Protein AF-A0A2U2Z0X1-F1 (afdb_monomer_lite)

Radius of gyration: 13.9 Å; chains: 1; bounding box: 35×25×39 Å

pLDDT: mean 85.35, std 15.69, range [31.5, 97.31]

Foldseek 3Di:
DDDDDDPPDLDDQVSFHWDWDWWQVQWIWIAGPVVRHTDDDTLCVDRAQGGFQEKDWDQDPNFTKMWIWFHDAQKIWIWIAGPNVSHTDDDIDIDRGGWNYWDQDPQGWIWTDGDPDIDIDDDD

Secondary structure (DSSP, 8-state):
------TTS--SBTTB-EEEEE-TTS-EEEEETTT-SB-SS-B-SS--SS-EEEEEEEEETTEEEEEEEEEETTEEEEEEEETTTTEE-SPPEEESS-EEEEEE-TTS-EEEEETTEEEEE---

Structure (mmCIF, N/CA/C/O backbone):
data_AF-A0A2U2Z0X1-F1
#
_entry.id   AF-A0A2U2Z0X1-F1
#
loop_
_atom_site.group_PDB
_atom_site.id
_atom_site.type_symbol
_atom_site.label_atom_id
_atom_site.label_alt_id
_atom_site.label_comp_id
_atom_site.label_asym_id
_atom_site.label_entity_id
_atom_site.label_seq_id
_atom_site.pdbx_PDB_ins_code
_atom_site.Cartn_x
_atom_site.Cartn_y
_atom_site.Cartn_z
_atom_site.occupancy
_atom_site.B_iso_or_equiv
_atom_site.auth_seq_id
_atom_site.auth_comp_id
_atom_site.auth_asym_id
_atom_site.auth_atom_id
_atom_site.pdbx_PDB_model_num
ATOM 1 N N . MET A 1 1 ? -3.128 11.064 0.888 1.00 34.03 1 MET A N 1
ATOM 2 C CA . MET A 1 1 ? -4.067 11.163 2.025 1.00 34.03 1 MET A CA 1
ATOM 3 C C . MET A 1 1 ? -5.437 10.807 1.477 1.00 34.03 1 MET A C 1
ATOM 5 O O . MET A 1 1 ? -5.971 11.592 0.711 1.00 34.03 1 MET A O 1
ATOM 9 N N . ALA A 1 2 ? -5.931 9.598 1.743 1.00 38.91 2 ALA A N 1
ATOM 10 C CA . ALA A 1 2 ? -7.272 9.182 1.343 1.00 38.91 2 ALA A CA 1
ATOM 11 C C . ALA A 1 2 ? -8.125 9.113 2.611 1.00 38.91 2 ALA A C 1
ATOM 13 O O . ALA A 1 2 ? -7.802 8.363 3.530 1.00 38.91 2 ALA A O 1
ATOM 14 N N . VAL A 1 3 ? -9.154 9.951 2.676 1.00 42.44 3 VAL A N 1
ATOM 15 C CA . VAL A 1 3 ? -10.250 9.846 3.637 1.00 42.44 3 VAL A CA 1
ATOM 16 C C . VAL A 1 3 ? -11.521 9.836 2.800 1.00 42.44 3 VAL A C 1
ATOM 18 O O . VAL A 1 3 ? -11.720 10.750 2.004 1.00 42.44 3 VAL A O 1
ATOM 21 N N . ASP A 1 4 ? -12.339 8.796 2.928 1.00 40.00 4 ASP A N 1
ATOM 22 C CA . ASP A 1 4 ? -13.703 8.804 2.406 1.00 40.00 4 ASP A CA 1
ATOM 23 C C . ASP A 1 4 ? -14.650 8.287 3.493 1.00 40.00 4 ASP A C 1
ATOM 25 O O . ASP A 1 4 ? -14.321 7.356 4.234 1.00 40.00 4 ASP A O 1
ATOM 29 N N . GLY A 1 5 ? -15.767 8.991 3.662 1.00 39.97 5 GLY A N 1
ATOM 30 C CA . GLY A 1 5 ? -16.644 8.923 4.826 1.00 39.97 5 GLY A CA 1
ATOM 31 C C . GLY A 1 5 ? -18.002 8.315 4.495 1.00 39.97 5 GLY A C 1
ATOM 32 O O . GLY A 1 5 ? -18.732 8.823 3.651 1.00 39.97 5 GLY A O 1
ATOM 33 N N . GLY A 1 6 ? -18.371 7.261 5.225 1.00 31.50 6 GLY A N 1
ATOM 34 C CA . GLY A 1 6 ? -19.706 6.661 5.226 1.00 31.50 6 GLY A CA 1
ATOM 35 C C . GLY A 1 6 ? -20.012 6.074 6.607 1.00 31.50 6 GLY A C 1
ATOM 36 O O . GLY A 1 6 ? -19.195 5.335 7.154 1.00 31.50 6 GLY A O 1
ATOM 37 N N . ALA A 1 7 ? -21.159 6.448 7.176 1.00 38.50 7 ALA A N 1
ATOM 38 C CA . ALA A 1 7 ? -21.447 6.512 8.613 1.00 38.50 7 ALA A CA 1
ATOM 39 C C . ALA A 1 7 ? -21.567 5.186 9.401 1.00 38.50 7 ALA A C 1
ATOM 41 O O . ALA A 1 7 ? -21.811 5.254 10.598 1.00 38.50 7 ALA A O 1
ATOM 42 N N . ASP A 1 8 ? -21.345 4.010 8.804 1.00 42.38 8 ASP A N 1
ATOM 43 C CA . ASP A 1 8 ? -21.514 2.715 9.502 1.00 42.38 8 ASP A CA 1
ATOM 44 C C . ASP A 1 8 ? -20.387 1.693 9.260 1.00 42.38 8 ASP A C 1
ATOM 46 O O . ASP A 1 8 ? -20.452 0.547 9.711 1.00 42.38 8 ASP A O 1
ATOM 50 N N . ALA A 1 9 ? -19.301 2.097 8.599 1.00 45.41 9 ALA A N 1
ATOM 51 C CA . ALA A 1 9 ? -18.085 1.297 8.532 1.00 45.41 9 ALA A CA 1
ATOM 52 C C . ALA A 1 9 ? -17.107 1.788 9.606 1.00 45.41 9 ALA A C 1
ATOM 54 O O . ALA A 1 9 ? -16.709 2.950 9.641 1.00 45.41 9 ALA A O 1
ATOM 55 N N . ARG A 1 10 ? -16.718 0.894 10.515 1.00 50.94 10 ARG A N 1
ATOM 56 C CA . ARG A 1 10 ? -15.653 1.142 11.498 1.00 50.94 10 ARG A CA 1
ATOM 57 C C . ARG A 1 10 ? -14.322 1.138 10.749 1.00 50.94 10 ARG A C 1
ATOM 59 O O . ARG A 1 10 ? -13.645 0.119 10.670 1.00 50.94 10 ARG A O 1
ATOM 66 N N . TRP A 1 11 ? -14.009 2.267 10.121 1.00 53.09 11 TRP A N 1
ATOM 67 C CA . TRP A 1 11 ? -12.753 2.492 9.420 1.00 53.09 11 TRP A CA 1
ATOM 68 C C . TRP A 1 11 ? -11.626 2.572 10.444 1.00 53.09 11 TRP A C 1
ATOM 70 O O . TRP A 1 11 ? -11.605 3.458 11.298 1.00 53.09 11 TRP A O 1
ATOM 80 N N . GLY A 1 12 ? -10.709 1.612 10.384 1.00 63.56 12 GLY A N 1
ATOM 81 C CA . GLY A 1 12 ? -9.631 1.513 11.351 1.00 63.56 12 GLY A CA 1
ATOM 82 C C . GLY A 1 12 ? -9.047 0.116 11.451 1.00 63.56 12 GLY A C 1
ATOM 83 O O . GLY A 1 12 ? -9.584 -0.840 10.895 1.00 63.56 12 GLY A O 1
ATOM 84 N N . VAL A 1 13 ? -7.952 0.003 12.189 1.00 75.12 13 VAL A N 1
ATOM 85 C CA . VAL A 1 13 ? -7.389 -1.282 12.608 1.00 75.12 13 VAL A CA 1
ATOM 86 C C . VAL A 1 13 ? -7.880 -1.540 14.025 1.00 75.12 13 VAL A C 1
ATOM 88 O O . VAL A 1 13 ? -7.688 -0.700 14.901 1.00 75.12 13 VAL A O 1
ATOM 91 N N . ASP A 1 14 ? -8.588 -2.650 14.237 1.00 78.94 14 ASP A N 1
ATOM 92 C CA . ASP A 1 14 ? -9.160 -3.032 15.538 1.00 78.94 14 ASP A CA 1
ATOM 93 C C . ASP A 1 14 ? -10.023 -1.928 16.185 1.00 78.94 14 ASP A C 1
ATOM 95 O O . ASP A 1 14 ? -9.994 -1.693 17.393 1.00 78.94 14 ASP A O 1
ATOM 99 N N . GLY A 1 15 ? -10.792 -1.215 15.353 1.00 77.31 15 GLY A N 1
ATOM 100 C CA . GLY A 1 15 ? -11.660 -0.113 15.780 1.00 77.31 15 GLY A CA 1
ATOM 101 C C . GLY A 1 15 ? -10.938 1.211 16.046 1.00 77.31 15 GLY A C 1
ATOM 102 O O . GLY A 1 15 ? -11.568 2.146 16.537 1.00 77.31 15 GLY A O 1
ATOM 103 N N . ARG A 1 16 ? -9.642 1.316 15.724 1.00 83.31 16 ARG A N 1
ATOM 104 C CA . ARG A 1 16 ? -8.846 2.538 15.899 1.00 83.31 16 ARG A CA 1
ATOM 105 C C . ARG A 1 16 ? -8.608 3.245 14.568 1.00 83.31 16 ARG A C 1
ATOM 107 O O . ARG A 1 16 ? -8.168 2.589 13.621 1.00 83.31 16 ARG A O 1
ATOM 114 N N . PRO A 1 17 ? -8.835 4.566 14.479 1.00 89.00 17 PRO A N 1
ATOM 115 C CA . PRO A 1 17 ? -8.522 5.314 13.272 1.00 89.00 17 PRO A CA 1
ATOM 116 C C . PRO A 1 17 ? -7.009 5.298 13.038 1.00 89.00 17 PRO A C 1
ATOM 118 O O . PRO A 1 17 ? -6.224 5.635 13.927 1.00 89.00 17 PRO A O 1
ATOM 121 N N . VAL A 1 18 ? -6.602 4.921 11.827 1.00 92.19 18 VAL A N 1
ATOM 122 C CA . VAL A 1 18 ? -5.192 4.892 11.431 1.00 92.19 18 VAL A CA 1
ATOM 123 C C . VAL A 1 18 ? -4.951 5.695 10.161 1.00 92.19 18 VAL A C 1
ATOM 125 O O . VAL A 1 18 ? -5.827 5.793 9.302 1.00 92.19 18 VAL A O 1
ATOM 128 N N . ALA A 1 19 ? -3.743 6.231 10.017 1.00 93.12 19 ALA A N 1
ATOM 129 C CA . ALA A 1 19 ? -3.234 6.732 8.746 1.00 93.12 19 ALA A CA 1
ATOM 130 C C . ALA A 1 19 ? -2.152 5.798 8.208 1.00 93.12 19 ALA A C 1
ATOM 132 O O . ALA A 1 19 ? -1.377 5.229 8.971 1.00 93.12 19 ALA A O 1
ATOM 133 N N . VAL A 1 20 ? -2.070 5.677 6.884 1.00 95.25 20 VAL A N 1
ATOM 134 C CA . VAL A 1 20 ? -1.011 4.925 6.206 1.00 95.25 20 VAL A CA 1
ATOM 135 C C . VAL A 1 20 ? -0.234 5.880 5.309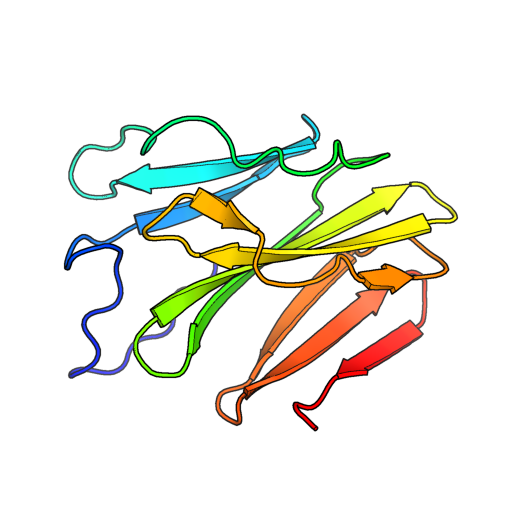 1.00 95.25 20 VAL A C 1
ATOM 137 O O . VAL A 1 20 ? -0.822 6.598 4.499 1.00 95.25 20 VAL A O 1
ATOM 140 N N . THR A 1 21 ? 1.086 5.908 5.462 1.00 94.56 21 THR A N 1
ATOM 141 C CA . THR A 1 21 ? 1.975 6.799 4.706 1.00 94.56 21 THR A CA 1
ATOM 142 C C . THR A 1 21 ? 3.021 5.996 3.954 1.00 94.56 21 THR A C 1
ATOM 144 O O . THR A 1 21 ? 3.680 5.143 4.549 1.00 94.56 21 THR A O 1
ATOM 147 N N . SER A 1 22 ? 3.218 6.312 2.680 1.00 93.12 22 SER A N 1
ATOM 148 C CA . SER A 1 22 ? 4.344 5.843 1.873 1.00 93.12 22 SER A CA 1
ATOM 149 C C . SER A 1 22 ? 5.516 6.833 1.937 1.00 93.12 22 SER A C 1
ATOM 151 O O . SER A 1 22 ? 5.324 7.999 2.285 1.00 93.12 22 SER A O 1
ATOM 153 N N . SER A 1 23 ? 6.736 6.376 1.642 1.00 91.38 23 SER A N 1
ATOM 154 C CA . SER A 1 23 ? 7.944 7.198 1.764 1.00 91.38 23 SER A CA 1
ATOM 155 C C . SER A 1 23 ? 9.019 6.855 0.727 1.00 91.38 23 SER A C 1
ATOM 157 O O . SER A 1 23 ? 9.141 5.722 0.248 1.00 91.38 23 SER A O 1
ATOM 159 N N . ASN A 1 24 ? 9.869 7.846 0.441 1.00 91.69 24 ASN A N 1
ATOM 160 C CA . ASN A 1 24 ? 11.079 7.694 -0.372 1.00 91.69 24 ASN A CA 1
ATOM 161 C C . ASN A 1 24 ? 12.133 6.795 0.292 1.00 91.69 24 ASN A C 1
ATOM 163 O O . ASN A 1 24 ? 13.013 6.275 -0.390 1.00 91.69 24 ASN A O 1
ATOM 167 N N . ASP A 1 25 ? 12.028 6.565 1.606 1.00 91.25 25 ASP A N 1
ATOM 168 C CA . ASP A 1 25 ? 12.865 5.606 2.341 1.00 91.25 25 ASP A CA 1
ATOM 169 C C . ASP A 1 25 ? 12.479 4.138 2.098 1.00 91.25 25 ASP A C 1
ATOM 171 O O . ASP A 1 25 ? 13.064 3.239 2.707 1.00 91.25 25 ASP A O 1
ATOM 175 N N . LYS A 1 26 ? 11.549 3.904 1.160 1.00 91.31 26 LYS A N 1
ATOM 176 C CA . LYS A 1 26 ? 11.111 2.584 0.693 1.00 91.31 26 LYS A CA 1
ATOM 177 C C . LYS A 1 26 ? 10.229 1.838 1.689 1.00 91.31 26 LYS A C 1
ATOM 179 O O . LYS A 1 26 ? 10.023 0.635 1.542 1.00 91.31 26 LYS A O 1
ATOM 184 N N . THR A 1 27 ? 9.714 2.540 2.695 1.00 91.00 27 THR A N 1
ATOM 185 C CA . THR A 1 27 ? 8.841 1.961 3.712 1.00 91.00 27 THR A CA 1
ATOM 186 C C . THR A 1 27 ? 7.427 2.514 3.634 1.00 91.00 27 THR A C 1
ATOM 188 O O . THR A 1 27 ? 7.170 3.608 3.119 1.00 91.00 27 THR A O 1
ATOM 191 N N . VAL A 1 28 ? 6.503 1.738 4.192 1.00 93.94 28 VAL A N 1
ATOM 192 C CA . VAL A 1 28 ? 5.138 2.169 4.470 1.00 93.94 28 VAL A CA 1
ATOM 193 C C . VAL A 1 28 ? 4.933 2.111 5.974 1.00 93.94 28 VAL A C 1
ATOM 195 O O . VAL A 1 28 ? 5.332 1.149 6.624 1.00 93.94 28 VAL A O 1
ATOM 198 N N . ARG A 1 29 ? 4.343 3.153 6.551 1.00 94.81 29 ARG A N 1
ATOM 199 C CA . ARG A 1 29 ? 4.101 3.246 7.995 1.00 94.81 29 ARG A CA 1
ATOM 200 C C . ARG A 1 29 ? 2.619 3.383 8.271 1.00 94.81 29 ARG A C 1
ATOM 202 O O . ARG A 1 29 ? 1.919 4.073 7.532 1.00 94.81 29 ARG A O 1
ATOM 209 N N . VAL A 1 30 ? 2.178 2.737 9.341 1.00 94.69 30 VAL A N 1
ATOM 210 C CA . VAL A 1 30 ? 0.832 2.868 9.893 1.00 94.69 30 VAL A CA 1
ATOM 211 C C . VAL A 1 30 ? 0.939 3.720 11.151 1.00 94.69 30 VAL A C 1
ATOM 213 O O . VAL A 1 30 ? 1.858 3.531 11.943 1.00 94.69 30 VAL A O 1
ATOM 216 N N . TRP A 1 31 ? 0.024 4.663 11.323 1.00 94.25 31 TRP A N 1
ATOM 217 C CA . TRP A 1 31 ? 0.002 5.607 12.435 1.00 94.25 31 TRP A CA 1
ATOM 218 C C . TRP A 1 31 ? -1.319 5.484 13.164 1.00 94.25 31 TRP A C 1
ATOM 220 O O . TRP A 1 31 ? -2.368 5.536 12.526 1.00 94.25 31 TRP A O 1
ATOM 230 N N . ASP A 1 32 ? -1.271 5.365 14.483 1.00 92.31 32 ASP A N 1
ATOM 231 C CA . ASP A 1 32 ? -2.451 5.496 15.324 1.00 92.31 32 ASP A CA 1
ATOM 232 C C . ASP A 1 32 ? -2.789 6.988 15.408 1.00 92.31 32 ASP A C 1
ATOM 234 O O . ASP A 1 32 ? -1.999 7.789 15.909 1.00 92.31 32 ASP A O 1
ATOM 238 N N . LEU A 1 33 ? -3.954 7.380 14.888 1.00 91.06 33 LEU A N 1
ATOM 239 C CA . LEU A 1 33 ? -4.355 8.789 14.847 1.00 91.06 33 LEU A CA 1
ATOM 240 C C . LEU A 1 33 ? -4.844 9.316 16.197 1.00 91.06 33 LEU A C 1
ATOM 242 O O . LEU A 1 33 ? -4.945 10.526 16.374 1.00 91.06 33 LEU A O 1
ATOM 246 N N . THR A 1 34 ? -5.150 8.436 17.149 1.00 91.12 34 THR A N 1
ATOM 247 C CA . THR A 1 34 ? -5.496 8.829 18.516 1.00 91.12 34 THR A CA 1
ATOM 248 C C . THR A 1 34 ? -4.249 9.226 19.298 1.00 91.12 34 THR A C 1
ATOM 250 O O . THR A 1 34 ? -4.284 10.181 20.069 1.00 91.12 34 THR A O 1
ATOM 253 N N . THR A 1 35 ? -3.142 8.511 19.099 1.00 92.75 35 THR A N 1
ATOM 254 C CA . THR A 1 35 ? -1.907 8.727 19.866 1.00 92.75 35 THR A CA 1
ATOM 255 C C . THR A 1 35 ? -0.837 9.518 19.112 1.00 92.75 35 THR A C 1
ATOM 257 O O . THR A 1 35 ? 0.046 10.097 19.740 1.00 92.75 35 THR A O 1
ATOM 260 N N . GLY A 1 36 ? -0.903 9.546 17.779 1.00 91.69 36 GLY A N 1
ATOM 261 C CA . GLY A 1 36 ? 0.110 10.135 16.903 1.00 91.69 36 GLY A CA 1
ATOM 262 C C . GLY A 1 36 ? 1.356 9.265 16.705 1.00 91.69 36 GLY A C 1
ATOM 263 O O . GLY A 1 36 ? 2.284 9.686 16.014 1.00 91.69 36 GLY A O 1
ATOM 264 N N . TRP A 1 37 ? 1.401 8.062 17.283 1.00 94.00 37 TRP A N 1
ATOM 265 C CA . TRP A 1 37 ? 2.561 7.173 17.203 1.00 94.00 37 TRP A CA 1
ATOM 266 C C . TRP A 1 37 ? 2.434 6.136 16.078 1.00 94.00 37 TRP A C 1
ATOM 268 O O . TRP A 1 37 ? 1.320 5.735 15.723 1.00 94.00 37 TRP A O 1
ATOM 278 N N . PRO A 1 38 ? 3.563 5.659 15.519 1.00 92.12 38 PRO A N 1
ATOM 279 C CA . PRO A 1 38 ? 3.559 4.517 14.615 1.00 92.12 38 PRO A CA 1
ATOM 280 C C . PRO A 1 38 ? 2.988 3.261 15.282 1.00 92.12 38 PRO A C 1
ATOM 282 O O . PRO A 1 38 ? 3.296 2.959 16.436 1.00 92.12 38 PRO A O 1
ATOM 285 N N . VAL A 1 39 ? 2.201 2.497 14.529 1.00 90.38 39 VAL A N 1
ATOM 286 C CA . VAL A 1 39 ? 1.735 1.163 14.913 1.00 90.38 39 VAL A CA 1
ATOM 287 C C . VAL A 1 39 ? 2.711 0.136 14.355 1.00 90.38 39 VAL A C 1
ATOM 289 O O . VAL A 1 39 ? 2.763 -0.084 13.147 1.00 90.38 39 VAL A O 1
ATOM 292 N N . GLY A 1 40 ? 3.463 -0.507 15.248 1.00 88.69 40 GLY A N 1
ATOM 293 C CA . GLY A 1 40 ? 4.418 -1.552 14.882 1.00 88.69 40 GLY A CA 1
ATOM 294 C C . GLY A 1 40 ? 5.604 -1.048 14.052 1.00 88.69 40 GLY A C 1
ATOM 295 O O . GLY A 1 40 ? 5.917 0.143 14.012 1.00 88.69 40 GLY A O 1
ATOM 296 N N . GLU A 1 41 ? 6.297 -1.989 13.414 1.00 91.25 41 GLU A N 1
ATOM 297 C CA . GLU A 1 41 ? 7.409 -1.687 12.514 1.00 91.25 41 GLU A CA 1
ATOM 298 C C . GLU A 1 41 ? 6.912 -1.248 11.126 1.00 91.25 41 GLU A C 1
ATOM 300 O O . GLU A 1 41 ? 5.799 -1.596 10.722 1.00 91.25 41 GLU A O 1
ATOM 305 N N . PRO A 1 42 ? 7.731 -0.510 10.351 1.00 91.06 42 PRO A N 1
ATOM 306 C CA . PRO A 1 42 ? 7.390 -0.189 8.974 1.00 91.06 42 PRO A CA 1
ATOM 307 C C . PRO A 1 42 ? 7.136 -1.453 8.140 1.00 91.06 42 PRO A C 1
ATOM 309 O O . PRO A 1 42 ? 7.901 -2.421 8.180 1.00 91.06 42 PRO A O 1
ATOM 312 N N . LEU A 1 43 ? 6.088 -1.415 7.320 1.00 89.31 43 LEU A N 1
ATOM 313 C CA . LEU A 1 43 ? 5.756 -2.470 6.373 1.00 89.31 43 LEU A CA 1
ATOM 314 C C . LEU A 1 43 ? 6.837 -2.498 5.282 1.00 89.31 43 LEU A C 1
ATOM 316 O O . LEU A 1 43 ? 6.976 -1.562 4.490 1.00 89.31 43 LEU A O 1
ATOM 320 N N . THR A 1 44 ? 7.647 -3.556 5.302 1.00 75.62 44 THR A N 1
ATOM 321 C CA . THR A 1 44 ? 8.892 -3.692 4.517 1.00 75.62 44 THR A CA 1
ATOM 322 C C . THR A 1 44 ? 8.979 -4.999 3.728 1.00 75.62 44 THR A C 1
ATOM 324 O O . THR A 1 44 ? 9.986 -5.241 3.068 1.00 75.62 44 THR A O 1
ATOM 327 N N . GLY A 1 45 ? 7.947 -5.849 3.797 1.00 57.97 45 GLY A N 1
ATOM 328 C CA . GLY A 1 45 ? 7.857 -7.133 3.090 1.00 57.97 45 GLY A CA 1
ATOM 329 C C . GLY A 1 45 ? 8.257 -7.027 1.617 1.00 57.97 45 GLY A C 1
ATOM 330 O O . GLY A 1 45 ? 7.493 -6.511 0.811 1.00 57.97 45 GLY A O 1
ATOM 331 N N . GLY A 1 46 ? 9.463 -7.510 1.299 1.00 62.41 46 GLY A N 1
ATOM 332 C CA . GLY A 1 46 ? 10.138 -7.247 0.029 1.00 62.41 46 GLY A CA 1
ATOM 333 C C . GLY A 1 46 ? 10.614 -5.795 -0.042 1.00 62.41 46 GLY A C 1
ATOM 334 O O . GLY A 1 46 ? 9.814 -4.862 -0.085 1.00 62.41 46 GLY A O 1
ATOM 335 N N . ARG A 1 47 ? 11.933 -5.569 -0.028 1.00 70.25 47 ARG A N 1
ATOM 336 C CA . ARG A 1 47 ? 12.462 -4.208 -0.144 1.00 70.25 47 ARG A CA 1
ATOM 337 C C . ARG A 1 47 ? 12.091 -3.674 -1.522 1.00 70.25 47 ARG A C 1
ATOM 339 O O . ARG A 1 47 ? 12.635 -4.171 -2.504 1.00 70.25 47 ARG A O 1
ATOM 346 N N . TYR A 1 48 ? 11.246 -2.641 -1.572 1.00 83.56 48 TYR A N 1
ATOM 347 C CA . TYR A 1 48 ? 11.031 -1.891 -2.804 1.00 83.56 48 TYR A CA 1
ATOM 348 C C . TYR A 1 48 ? 12.386 -1.546 -3.432 1.00 83.56 48 TYR A C 1
ATOM 350 O O . TYR A 1 48 ? 13.322 -1.081 -2.772 1.00 83.56 48 TYR A O 1
ATOM 358 N N . SER A 1 49 ? 12.514 -1.786 -4.723 1.00 88.19 49 SER A N 1
ATOM 359 C CA . SER A 1 49 ? 13.670 -1.380 -5.514 1.00 88.19 49 SER A CA 1
ATOM 360 C C . SER A 1 49 ? 13.852 0.146 -5.479 1.00 88.19 49 SER A C 1
ATOM 362 O O . SER A 1 49 ? 14.986 0.628 -5.390 1.00 88.19 49 SER A O 1
ATOM 364 N N . GLY A 1 50 ? 12.753 0.907 -5.397 1.00 89.56 50 GLY A N 1
ATOM 365 C CA . GLY A 1 50 ? 12.715 2.372 -5.330 1.00 89.56 50 GLY A CA 1
ATOM 366 C C . GLY A 1 50 ? 11.804 2.933 -4.233 1.00 89.56 50 GLY A C 1
ATOM 367 O O . GLY A 1 50 ? 11.475 2.246 -3.270 1.00 89.56 50 GLY A O 1
ATOM 368 N N . ALA A 1 51 ? 11.441 4.210 -4.365 1.00 92.50 51 ALA A N 1
ATOM 369 C CA . ALA A 1 51 ? 10.509 4.886 -3.463 1.00 92.50 51 ALA A CA 1
ATOM 370 C C . ALA A 1 51 ? 9.113 4.245 -3.511 1.00 92.50 51 ALA A C 1
ATOM 372 O O . ALA A 1 51 ? 8.707 3.702 -4.544 1.00 92.50 51 ALA A O 1
ATOM 373 N N . VAL A 1 52 ? 8.368 4.343 -2.406 1.00 94.88 52 VAL A N 1
ATOM 374 C CA . VAL A 1 52 ? 6.935 4.032 -2.401 1.00 94.88 52 VAL A CA 1
ATOM 375 C C . VAL A 1 52 ? 6.180 5.324 -2.673 1.00 94.88 52 VAL A C 1
ATOM 377 O O . VAL A 1 52 ? 6.119 6.216 -1.827 1.00 94.88 52 VAL A O 1
ATOM 380 N N . ASN A 1 53 ? 5.613 5.425 -3.868 1.00 94.50 53 ASN A N 1
ATOM 381 C CA . ASN A 1 53 ? 5.009 6.660 -4.363 1.00 94.50 53 ASN A CA 1
ATOM 382 C C . ASN A 1 53 ? 3.503 6.716 -4.115 1.00 94.50 53 ASN A C 1
ATOM 384 O O . ASN A 1 53 ? 2.919 7.795 -4.132 1.00 94.50 53 ASN A O 1
ATOM 388 N N . ALA A 1 54 ? 2.869 5.561 -3.903 1.00 95.31 54 ALA A N 1
ATOM 389 C CA . ALA A 1 54 ? 1.423 5.465 -3.852 1.00 95.31 54 ALA A CA 1
ATOM 390 C C . ALA A 1 54 ? 0.946 4.537 -2.736 1.00 95.31 54 ALA A C 1
ATOM 392 O O . ALA A 1 54 ? 1.536 3.486 -2.478 1.00 95.31 54 ALA A O 1
ATOM 393 N N . VAL A 1 55 ? -0.165 4.916 -2.109 1.00 95.94 55 VAL A N 1
ATOM 394 C CA . VAL A 1 55 ? -0.892 4.087 -1.152 1.00 95.94 55 VAL A CA 1
ATOM 395 C C . VAL A 1 55 ? -2.390 4.352 -1.260 1.00 95.94 55 VAL A C 1
ATOM 397 O O . VAL A 1 55 ? -2.814 5.504 -1.351 1.00 95.94 55 VAL A O 1
ATOM 400 N N . ALA A 1 56 ? -3.180 3.284 -1.219 1.00 94.62 56 ALA A N 1
ATOM 401 C CA . ALA A 1 56 ? -4.628 3.309 -1.069 1.00 94.62 56 ALA A CA 1
ATOM 402 C C . ALA A 1 56 ? -5.028 2.368 0.067 1.00 94.62 56 ALA A C 1
ATOM 404 O O . ALA A 1 56 ? -4.383 1.342 0.283 1.00 94.62 56 ALA A O 1
ATOM 405 N N . THR A 1 57 ? -6.091 2.704 0.786 1.00 92.50 57 THR A N 1
ATOM 406 C CA . THR A 1 57 ? -6.650 1.869 1.851 1.00 92.50 57 THR A CA 1
ATOM 407 C C . THR A 1 57 ? -8.091 1.514 1.525 1.00 92.50 57 THR A C 1
ATOM 409 O O . THR A 1 57 ? -8.803 2.287 0.889 1.00 92.50 57 THR A O 1
ATOM 412 N N . ALA A 1 58 ? -8.516 0.328 1.945 1.00 89.19 58 ALA A N 1
ATOM 413 C CA . ALA A 1 58 ? -9.896 -0.122 1.820 1.00 89.19 58 ALA A CA 1
ATOM 414 C C . ALA A 1 58 ? -10.222 -1.128 2.924 1.00 89.19 58 ALA A C 1
ATOM 416 O O . ALA A 1 58 ? -9.329 -1.660 3.583 1.00 89.19 58 ALA A O 1
ATOM 417 N N . VAL A 1 59 ? -11.507 -1.421 3.100 1.00 87.56 59 VAL A N 1
ATOM 418 C CA . VAL A 1 59 ? -11.952 -2.610 3.828 1.00 87.56 59 VAL A CA 1
ATOM 419 C C . VAL A 1 59 ? -12.463 -3.594 2.795 1.00 87.56 59 VAL A C 1
ATOM 421 O O . VAL A 1 59 ? -13.370 -3.272 2.032 1.00 87.56 59 VAL A O 1
ATOM 424 N N . VAL A 1 60 ? -11.876 -4.786 2.760 1.00 83.38 60 VAL A N 1
ATOM 425 C CA . VAL A 1 60 ? -12.253 -5.822 1.804 1.00 83.38 60 VAL A CA 1
ATOM 426 C C . VAL A 1 60 ? -12.590 -7.099 2.554 1.00 83.38 60 VAL A C 1
ATOM 428 O O . VAL A 1 60 ? -11.782 -7.582 3.340 1.00 83.38 60 VAL A O 1
ATOM 431 N N . ASP A 1 61 ? -13.808 -7.608 2.361 1.00 83.38 61 ASP A N 1
ATOM 432 C CA . ASP A 1 61 ? -14.355 -8.759 3.098 1.00 83.38 61 ASP A CA 1
ATOM 433 C C . ASP A 1 61 ? -14.256 -8.591 4.630 1.00 83.38 61 ASP A C 1
ATOM 435 O O . ASP A 1 61 ? -13.950 -9.523 5.368 1.00 83.38 61 ASP A O 1
ATOM 439 N N . GLY A 1 62 ? -14.463 -7.360 5.116 1.00 83.81 62 GLY A N 1
ATOM 440 C CA . GLY A 1 62 ? -14.343 -7.009 6.536 1.00 83.81 62 GLY A CA 1
ATOM 441 C C . GLY A 1 62 ? -12.906 -6.837 7.044 1.00 83.81 62 GLY A C 1
ATOM 442 O O . GLY A 1 62 ? -12.717 -6.544 8.222 1.00 83.81 62 GLY A O 1
ATOM 443 N N . ARG A 1 63 ? -11.894 -6.976 6.179 1.00 87.19 63 ARG A N 1
ATOM 444 C CA . ARG A 1 63 ? -10.476 -6.838 6.526 1.00 87.19 63 ARG A CA 1
ATOM 445 C C . ARG A 1 63 ? -9.926 -5.476 6.089 1.00 87.19 63 ARG A C 1
ATOM 447 O O . ARG A 1 63 ? -9.993 -5.166 4.897 1.00 87.19 63 ARG A O 1
ATOM 454 N N . PRO A 1 64 ? -9.352 -4.668 6.996 1.00 91.06 64 PRO A N 1
ATOM 455 C CA . PRO A 1 64 ? -8.625 -3.459 6.626 1.00 91.06 64 PRO A CA 1
ATOM 456 C C . PRO A 1 64 ? -7.363 -3.810 5.829 1.00 91.06 64 PRO A C 1
ATOM 458 O O . PRO A 1 64 ? -6.498 -4.551 6.301 1.00 91.06 64 PRO A O 1
ATOM 461 N N . VAL A 1 65 ? -7.248 -3.268 4.621 1.00 91.44 65 VAL A N 1
ATOM 462 C CA . VAL A 1 65 ? -6.110 -3.497 3.730 1.00 91.44 65 VAL A CA 1
ATOM 463 C C . VAL A 1 65 ? -5.491 -2.189 3.263 1.00 91.44 65 VAL A C 1
ATOM 465 O O . VAL A 1 65 ? -6.174 -1.173 3.114 1.00 91.44 65 VAL A O 1
ATOM 468 N N . ALA A 1 66 ? -4.192 -2.232 2.981 1.00 94.06 66 ALA A N 1
ATOM 469 C CA . ALA A 1 66 ? -3.513 -1.209 2.196 1.00 94.06 66 ALA A CA 1
ATOM 470 C C . ALA A 1 66 ? -2.961 -1.819 0.913 1.00 94.06 66 ALA A C 1
ATOM 472 O O . ALA A 1 66 ? -2.419 -2.919 0.926 1.00 94.06 66 ALA A O 1
ATOM 473 N N . VAL A 1 67 ? -3.055 -1.082 -0.186 1.00 94.75 67 VAL A N 1
ATOM 474 C CA . VAL A 1 67 ? -2.341 -1.373 -1.425 1.00 94.75 67 VAL A CA 1
ATOM 475 C C . VAL A 1 67 ? -1.297 -0.294 -1.615 1.00 94.75 67 VAL A C 1
ATOM 477 O O . VAL A 1 67 ? -1.610 0.890 -1.513 1.00 94.75 67 VAL A O 1
ATOM 480 N N . THR A 1 68 ? -0.055 -0.689 -1.864 1.00 96.06 68 THR A N 1
ATOM 481 C CA . THR A 1 68 ? 1.075 0.236 -1.958 1.00 96.06 68 THR A CA 1
ATOM 482 C C . THR A 1 68 ? 1.842 -0.001 -3.243 1.00 96.06 68 THR A C 1
ATOM 484 O O . THR A 1 68 ? 2.140 -1.140 -3.604 1.00 96.06 68 THR A O 1
ATOM 487 N N . GLY A 1 69 ? 2.170 1.089 -3.926 1.00 95.19 69 GLY A N 1
ATOM 488 C CA . GLY A 1 69 ? 2.845 1.093 -5.214 1.00 95.19 69 GLY A CA 1
ATOM 489 C C . GLY A 1 69 ? 4.158 1.859 -5.150 1.00 95.19 69 GLY A C 1
ATOM 490 O O . GLY A 1 69 ? 4.216 2.969 -4.618 1.00 95.19 69 GLY A O 1
ATOM 491 N N . GLY A 1 70 ? 5.209 1.278 -5.711 1.00 94.75 70 GLY A N 1
ATOM 492 C CA . GLY A 1 70 ? 6.517 1.910 -5.822 1.00 94.75 70 GLY A CA 1
ATOM 493 C C . GLY A 1 70 ? 7.361 1.263 -6.907 1.00 94.75 70 GLY A C 1
ATOM 494 O O . GLY A 1 70 ? 6.835 0.555 -7.765 1.00 94.75 70 GLY A O 1
ATOM 495 N N . GLY A 1 71 ? 8.665 1.511 -6.861 1.00 92.81 71 GLY A N 1
ATOM 496 C CA . GLY A 1 71 ? 9.634 0.830 -7.718 1.00 92.81 71 GLY A CA 1
ATOM 497 C C . GLY A 1 71 ? 10.627 1.763 -8.408 1.00 92.81 71 GLY A C 1
ATOM 498 O O . GLY A 1 71 ? 10.616 2.978 -8.196 1.00 92.81 71 GLY A O 1
ATOM 499 N N . GLY A 1 72 ? 11.542 1.169 -9.172 1.00 88.25 72 GLY A N 1
ATOM 500 C CA . GLY A 1 72 ? 12.546 1.866 -9.977 1.00 88.25 72 GLY A CA 1
ATOM 501 C C . GLY A 1 72 ? 12.073 2.150 -11.406 1.00 88.25 72 GLY A C 1
ATOM 502 O O . GLY A 1 72 ? 10.979 1.765 -11.802 1.00 88.25 72 GLY A O 1
ATOM 503 N N . GLU A 1 73 ? 12.921 2.798 -12.209 1.00 84.25 73 GLU A N 1
ATOM 504 C CA . GLU A 1 73 ? 12.570 3.267 -13.565 1.00 84.25 73 GLU A CA 1
ATOM 505 C C . GLU A 1 73 ? 11.943 2.185 -14.463 1.00 84.25 73 GLU A C 1
ATOM 507 O O . GLU A 1 73 ? 10.998 2.474 -15.191 1.00 84.25 73 GLU A O 1
ATOM 512 N N . ASN A 1 74 ? 12.412 0.938 -14.354 1.00 90.31 74 ASN A N 1
ATOM 513 C CA . ASN A 1 74 ? 12.001 -0.180 -15.215 1.00 90.31 74 ASN A CA 1
ATOM 514 C C . ASN A 1 74 ? 11.271 -1.304 -14.464 1.00 90.31 74 ASN A C 1
ATOM 516 O O . ASN A 1 74 ? 11.123 -2.405 -14.989 1.00 90.31 74 ASN A O 1
ATOM 520 N N . VAL A 1 75 ? 10.879 -1.072 -13.210 1.00 93.81 75 VAL A N 1
ATOM 521 C CA . VAL A 1 75 ? 10.157 -2.072 -12.421 1.00 93.81 75 VAL A CA 1
ATOM 522 C C . VAL A 1 75 ? 9.205 -1.386 -11.455 1.00 93.81 75 VAL A C 1
ATOM 524 O O . VAL A 1 75 ? 9.609 -0.565 -10.637 1.00 93.81 75 VAL A O 1
ATOM 527 N N . GLY A 1 76 ? 7.928 -1.722 -11.567 1.00 94.44 76 GLY A N 1
ATOM 528 C CA . GLY A 1 76 ? 6.887 -1.329 -10.634 1.00 94.44 76 GLY A CA 1
ATOM 529 C C . GLY A 1 76 ? 6.562 -2.480 -9.704 1.00 94.44 76 GLY A C 1
ATOM 530 O O . GLY A 1 76 ? 6.479 -3.624 -10.136 1.00 94.44 76 GLY A O 1
ATOM 531 N N . GLU A 1 77 ? 6.358 -2.175 -8.436 1.00 94.31 77 GLU A N 1
ATOM 532 C CA . GLU A 1 77 ? 6.061 -3.155 -7.399 1.00 94.31 77 GLU A CA 1
ATOM 533 C C . GLU A 1 77 ? 4.761 -2.730 -6.718 1.00 94.31 77 GLU A C 1
ATOM 535 O O . GLU A 1 77 ? 4.658 -1.613 -6.198 1.00 94.31 77 GLU A O 1
ATOM 540 N N . VAL A 1 78 ? 3.756 -3.605 -6.727 1.00 94.88 78 VAL A N 1
ATOM 541 C CA . VAL A 1 78 ? 2.487 -3.402 -6.022 1.00 94.88 78 VAL A CA 1
ATOM 542 C C . VAL A 1 78 ? 2.315 -4.498 -4.984 1.00 94.88 78 VAL A C 1
ATOM 544 O O . VAL A 1 78 ? 2.385 -5.689 -5.291 1.00 94.88 78 VAL A O 1
ATOM 547 N N . ARG A 1 79 ? 2.069 -4.088 -3.741 1.00 93.81 79 ARG A N 1
ATOM 548 C CA . ARG A 1 79 ? 1.881 -4.989 -2.601 1.00 93.81 79 ARG A CA 1
ATOM 549 C C . ARG A 1 79 ? 0.549 -4.704 -1.931 1.00 93.81 79 ARG A C 1
ATOM 551 O O . ARG A 1 79 ? 0.141 -3.549 -1.824 1.00 93.81 79 ARG A O 1
ATOM 558 N N . VAL A 1 80 ? -0.114 -5.761 -1.478 1.00 93.19 80 VAL A N 1
ATOM 559 C CA . VAL A 1 80 ? -1.321 -5.683 -0.651 1.00 93.19 80 VAL A CA 1
ATOM 560 C C . VAL A 1 80 ? -0.933 -6.080 0.766 1.00 93.19 80 VAL A C 1
ATOM 562 O O . VAL A 1 80 ? -0.206 -7.051 0.942 1.00 93.19 80 VAL A O 1
ATOM 565 N N . TRP A 1 81 ? -1.408 -5.354 1.769 1.00 93.44 81 TRP A N 1
ATOM 566 C CA . TRP A 1 81 ? -1.107 -5.583 3.180 1.00 93.44 81 TRP A CA 1
ATOM 567 C C . TRP A 1 81 ? -2.389 -5.785 3.960 1.00 93.44 81 TRP A C 1
ATOM 569 O O . TRP A 1 81 ? -3.360 -5.061 3.753 1.00 93.44 81 TRP A O 1
ATOM 579 N N . ASP A 1 82 ? -2.351 -6.710 4.907 1.00 92.81 82 ASP 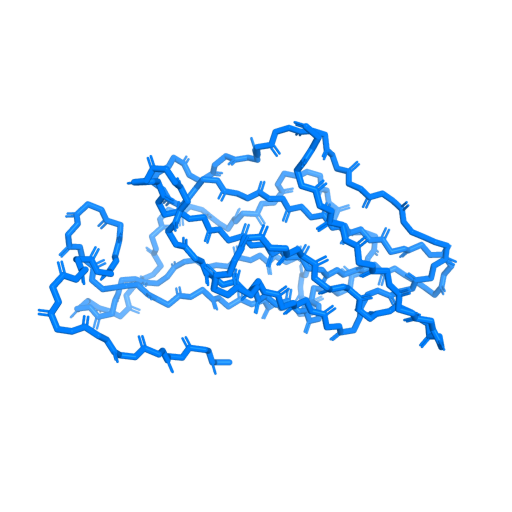A N 1
ATOM 580 C CA . ASP A 1 82 ? -3.253 -6.696 6.046 1.00 92.81 82 ASP A CA 1
ATOM 581 C C . ASP A 1 82 ? -2.755 -5.653 7.046 1.00 92.81 82 ASP A C 1
ATOM 583 O O . ASP A 1 82 ? -1.640 -5.774 7.562 1.00 92.81 82 ASP A O 1
ATOM 587 N N . LEU A 1 83 ? -3.582 -4.645 7.324 1.00 91.75 83 LEU A N 1
ATOM 588 C CA . LEU A 1 83 ? -3.250 -3.588 8.276 1.00 91.75 83 LEU A CA 1
ATOM 589 C C . LEU A 1 83 ? -3.403 -4.015 9.742 1.00 91.75 83 LEU A C 1
ATOM 591 O O . LEU A 1 83 ? -2.766 -3.412 10.599 1.00 91.75 83 LEU A O 1
ATOM 595 N N . THR A 1 84 ? -4.179 -5.059 10.035 1.00 90.81 84 THR A N 1
ATOM 596 C CA . THR A 1 84 ? -4.280 -5.661 11.371 1.00 90.81 84 THR A CA 1
ATOM 597 C C . THR A 1 84 ? -3.015 -6.429 11.726 1.00 90.81 84 THR A C 1
ATOM 599 O O . THR A 1 84 ? -2.497 -6.294 12.830 1.00 90.81 84 THR A O 1
ATOM 602 N N . THR A 1 85 ? -2.474 -7.221 10.797 1.00 90.50 85 THR A N 1
ATOM 603 C CA . THR A 1 85 ? -1.276 -8.033 11.086 1.00 90.50 85 THR A CA 1
ATOM 604 C C . THR A 1 85 ? 0.035 -7.398 10.627 1.00 90.50 85 THR A C 1
ATOM 606 O O . THR A 1 85 ? 1.099 -7.915 10.960 1.00 90.50 85 THR A O 1
ATOM 609 N N . GLY A 1 86 ? -0.017 -6.360 9.790 1.00 89.50 86 GLY A N 1
ATOM 610 C CA . GLY A 1 86 ? 1.157 -5.765 9.141 1.00 89.50 86 GLY A CA 1
ATOM 611 C C . GLY A 1 86 ? 1.854 -6.697 8.142 1.00 89.50 86 GLY A C 1
ATOM 612 O O . GLY A 1 86 ? 3.054 -6.571 7.905 1.00 89.50 86 GLY A O 1
ATOM 613 N N . ARG A 1 87 ? 1.135 -7.676 7.575 1.00 90.62 87 ARG A N 1
ATOM 614 C CA . ARG A 1 87 ? 1.719 -8.716 6.706 1.00 90.62 87 ARG A CA 1
ATOM 615 C C . ARG A 1 87 ? 1.234 -8.574 5.267 1.00 90.62 87 ARG A C 1
ATOM 617 O O . ARG A 1 87 ? 0.080 -8.193 5.069 1.00 90.62 87 ARG A O 1
ATOM 624 N N . PRO A 1 88 ? 2.071 -8.904 4.268 1.00 90.94 88 PRO A N 1
ATOM 625 C CA . PRO A 1 88 ? 1.637 -8.910 2.882 1.00 90.94 88 PRO A CA 1
ATOM 626 C C . PRO A 1 88 ? 0.568 -9.987 2.640 1.00 90.94 88 PRO A C 1
ATOM 628 O O . PRO A 1 88 ? 0.602 -11.069 3.233 1.00 90.94 88 PRO A O 1
ATOM 631 N N . LEU A 1 89 ? -0.376 -9.678 1.756 1.00 89.94 89 LEU A N 1
ATOM 632 C CA . LEU A 1 89 ? -1.443 -10.555 1.296 1.00 89.94 89 LEU A CA 1
ATOM 633 C C . LEU A 1 89 ? -1.180 -10.981 -0.141 1.00 89.94 89 LEU A C 1
ATOM 635 O O . LEU A 1 89 ? -1.240 -10.167 -1.059 1.00 89.94 89 LEU A O 1
ATOM 639 N N . GLY A 1 90 ? -0.950 -12.279 -0.327 1.00 86.81 90 GLY A N 1
ATOM 640 C CA . GLY A 1 90 ? -0.707 -12.856 -1.643 1.00 86.81 90 GLY A CA 1
ATOM 641 C C . GLY A 1 90 ? 0.670 -12.513 -2.208 1.00 86.81 90 GLY A C 1
ATOM 642 O O . GLY A 1 90 ? 1.576 -12.080 -1.494 1.00 86.81 90 GLY A O 1
ATOM 643 N N . ALA A 1 91 ? 0.822 -12.773 -3.504 1.00 85.75 91 ALA A N 1
ATOM 644 C CA . ALA A 1 91 ? 2.038 -12.463 -4.236 1.00 85.75 91 ALA A CA 1
ATOM 645 C C . ALA A 1 91 ? 2.102 -10.974 -4.592 1.00 85.75 91 ALA A C 1
ATOM 647 O O . ALA A 1 91 ? 1.088 -10.328 -4.856 1.00 85.75 91 ALA A O 1
ATOM 648 N N . GLU A 1 92 ? 3.321 -10.454 -4.633 1.00 89.19 92 GLU A N 1
ATOM 649 C CA . GLU A 1 92 ? 3.606 -9.141 -5.190 1.00 89.19 92 GLU A CA 1
ATOM 650 C C . GLU A 1 92 ? 3.294 -9.103 -6.689 1.00 89.19 92 GLU A C 1
ATOM 652 O O . GLU A 1 92 ? 3.613 -10.039 -7.427 1.00 89.19 92 GLU A O 1
ATOM 657 N N . LEU A 1 93 ? 2.702 -7.999 -7.141 1.00 91.44 93 LEU A N 1
ATOM 658 C CA . LEU A 1 93 ? 2.525 -7.726 -8.558 1.00 91.44 93 LEU A CA 1
ATOM 659 C C . LEU A 1 93 ? 3.697 -6.886 -9.067 1.00 91.44 93 LEU A C 1
ATOM 661 O O . LEU A 1 93 ? 3.953 -5.792 -8.561 1.00 91.44 93 LEU A O 1
ATOM 665 N N . VAL A 1 94 ? 4.351 -7.387 -10.114 1.00 94.25 94 VAL A N 1
ATOM 666 C CA . VAL A 1 94 ? 5.455 -6.711 -10.798 1.00 94.25 94 VAL A CA 1
ATOM 667 C C . VAL A 1 94 ? 4.960 -6.125 -12.119 1.00 94.25 94 VAL A C 1
ATOM 669 O O . VAL A 1 94 ? 4.334 -6.818 -12.921 1.00 94.25 94 VAL A O 1
ATOM 672 N N . LEU A 1 95 ? 5.246 -4.845 -12.339 1.00 94.75 95 LEU A N 1
ATOM 673 C CA . LEU A 1 95 ? 4.876 -4.069 -13.521 1.00 94.75 95 LEU A CA 1
ATOM 674 C C . LEU A 1 95 ? 6.138 -3.599 -14.267 1.00 94.75 95 LEU A C 1
ATOM 676 O O . LEU A 1 95 ? 7.193 -3.461 -13.649 1.00 94.75 95 LEU A O 1
ATOM 680 N N . PRO A 1 96 ? 6.065 -3.323 -15.581 1.00 95.25 96 PRO A N 1
ATOM 681 C CA . PRO A 1 96 ? 7.243 -2.993 -16.392 1.00 95.25 96 PRO A CA 1
ATOM 682 C C . PRO A 1 96 ? 7.766 -1.555 -16.202 1.00 95.25 96 PRO A C 1
ATOM 684 O O . PRO A 1 96 ? 8.712 -1.157 -16.874 1.00 95.25 96 PRO A O 1
ATOM 687 N N . ALA A 1 97 ? 7.155 -0.757 -15.321 1.00 95.44 97 ALA A N 1
ATOM 688 C CA . ALA A 1 97 ? 7.581 0.607 -15.020 1.00 95.44 97 ALA A CA 1
ATOM 689 C C . ALA A 1 97 ? 7.141 1.031 -13.614 1.00 95.44 97 ALA A C 1
ATOM 691 O O . ALA A 1 97 ? 6.224 0.439 -13.041 1.00 95.44 97 ALA A O 1
ATOM 692 N N . ALA A 1 98 ? 7.771 2.083 -13.088 1.00 94.69 98 ALA A N 1
ATOM 693 C CA . ALA A 1 98 ? 7.481 2.630 -11.767 1.00 94.69 98 ALA A CA 1
ATOM 694 C C . ALA A 1 98 ? 5.986 2.908 -11.554 1.00 94.69 98 ALA A C 1
ATOM 696 O O . ALA A 1 98 ? 5.315 3.491 -12.410 1.00 94.69 98 ALA A O 1
ATOM 697 N N . VAL A 1 99 ? 5.483 2.543 -10.373 1.00 96.62 99 VAL A N 1
ATOM 698 C CA . VAL A 1 99 ? 4.113 2.860 -9.960 1.00 96.62 99 VAL A CA 1
ATOM 699 C C . VAL A 1 99 ? 4.059 4.276 -9.404 1.00 96.62 99 VAL A C 1
ATOM 701 O O . VAL A 1 99 ? 4.846 4.648 -8.529 1.00 96.62 99 VAL A O 1
ATOM 704 N N . HIS A 1 100 ? 3.100 5.053 -9.897 1.00 95.25 100 HIS A N 1
ATOM 705 C CA . HIS A 1 100 ? 2.884 6.441 -9.488 1.00 95.25 100 HIS A CA 1
ATOM 706 C C . HIS A 1 100 ? 1.583 6.627 -8.713 1.00 95.25 100 HIS A C 1
ATOM 708 O O . HIS A 1 100 ? 1.490 7.523 -7.881 1.00 95.25 100 HIS A O 1
ATOM 714 N N . THR A 1 101 ? 0.581 5.784 -8.967 1.00 95.88 101 THR A N 1
ATOM 715 C CA . THR A 1 101 ? -0.710 5.855 -8.284 1.00 95.88 101 THR A CA 1
ATOM 716 C C . THR A 1 101 ? -1.343 4.476 -8.155 1.00 95.88 101 THR A C 1
ATOM 718 O O . THR A 1 101 ? -1.175 3.620 -9.025 1.00 95.88 101 THR A O 1
ATOM 721 N N . VAL A 1 102 ? -2.084 4.280 -7.068 1.00 96.38 102 VAL A N 1
ATOM 722 C CA . VAL A 1 102 ? -2.958 3.129 -6.845 1.00 96.38 102 VAL A CA 1
ATOM 723 C C . VAL A 1 102 ? -4.290 3.639 -6.310 1.00 96.38 102 VAL A C 1
ATOM 725 O O . VAL A 1 102 ? -4.316 4.532 -5.464 1.00 96.38 102 VAL A O 1
ATOM 728 N N . VAL A 1 103 ? -5.392 3.081 -6.801 1.00 94.88 103 VAL A N 1
ATOM 729 C CA . VAL A 1 103 ? -6.750 3.398 -6.345 1.00 94.88 103 VAL A CA 1
ATOM 730 C C . VAL A 1 103 ? -7.534 2.100 -6.212 1.00 94.88 103 VAL A C 1
ATOM 732 O O . VAL A 1 103 ? -7.502 1.265 -7.113 1.00 94.88 103 VAL A O 1
ATOM 735 N N . ILE A 1 104 ? -8.244 1.943 -5.097 1.00 90.12 104 ILE A N 1
ATOM 736 C CA . ILE A 1 104 ? -9.217 0.866 -4.903 1.00 90.12 104 ILE A CA 1
ATOM 737 C C . ILE A 1 104 ? -10.596 1.489 -5.082 1.00 90.12 104 ILE A C 1
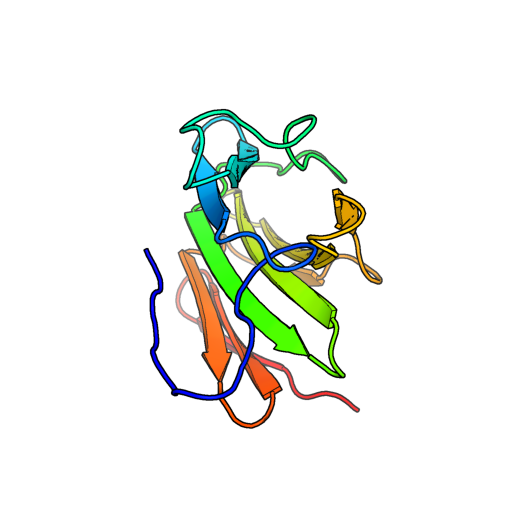ATOM 739 O O . ILE A 1 104 ? -10.938 2.447 -4.390 1.00 90.12 104 ILE A O 1
ATOM 743 N N . THR A 1 105 ? -11.363 0.986 -6.037 1.00 88.00 105 THR A N 1
ATOM 744 C CA . THR A 1 105 ? -12.727 1.451 -6.296 1.00 88.00 105 THR A CA 1
ATOM 745 C C . THR A 1 105 ? -13.714 0.781 -5.340 1.00 88.00 105 THR A C 1
ATOM 747 O O . THR A 1 105 ? -13.440 -0.279 -4.775 1.00 88.00 105 THR A O 1
ATOM 750 N N . SER A 1 106 ? -14.892 1.380 -5.156 1.00 82.00 106 SER A N 1
ATOM 751 C CA . SER A 1 106 ? -15.935 0.849 -4.264 1.00 82.00 106 SER A CA 1
ATOM 752 C C . SER A 1 106 ? -16.478 -0.521 -4.691 1.00 82.00 106 SER A C 1
ATOM 754 O O . SER A 1 106 ? -16.972 -1.267 -3.853 1.00 82.00 106 SER A O 1
ATOM 756 N N . ASP A 1 107 ? -16.346 -0.879 -5.971 1.00 83.75 107 ASP A N 1
ATOM 757 C CA . ASP A 1 107 ? -16.652 -2.208 -6.514 1.00 83.75 107 ASP A CA 1
ATOM 758 C C . ASP A 1 107 ? -15.475 -3.203 -6.397 1.00 83.75 107 ASP A C 1
ATOM 760 O O . ASP A 1 107 ? -15.533 -4.305 -6.940 1.00 83.75 107 ASP A O 1
ATOM 764 N N . GLY A 1 108 ? -14.407 -2.839 -5.679 1.00 81.62 108 GLY A N 1
ATOM 765 C CA . GLY A 1 108 ? -13.299 -3.727 -5.329 1.00 81.62 108 GLY A CA 1
ATOM 766 C C . GLY A 1 108 ? -12.241 -3.919 -6.417 1.00 81.62 108 GLY A C 1
ATOM 767 O O . GLY A 1 108 ? -11.408 -4.821 -6.293 1.00 81.62 108 GLY A O 1
ATOM 768 N N . ARG A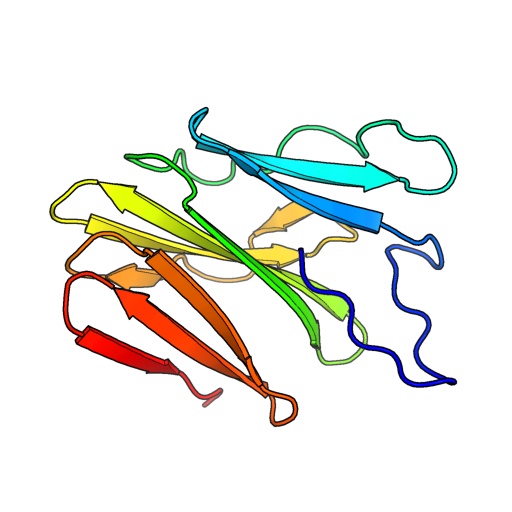 1 109 ? -12.240 -3.101 -7.477 1.00 88.50 109 ARG A N 1
ATOM 769 C CA . ARG A 1 109 ? -11.180 -3.127 -8.496 1.00 88.50 109 ARG A CA 1
ATOM 770 C C . ARG A 1 109 ? -9.965 -2.340 -8.023 1.00 88.50 109 ARG A C 1
ATOM 772 O O . ARG A 1 109 ? -10.084 -1.327 -7.337 1.00 88.50 109 ARG A O 1
ATOM 779 N N . LEU A 1 110 ? -8.787 -2.794 -8.436 1.00 91.06 110 LEU A N 1
ATOM 780 C CA . LEU A 1 110 ? -7.538 -2.069 -8.233 1.00 91.06 110 LEU A CA 1
ATOM 781 C C . LEU A 1 110 ? -7.112 -1.431 -9.555 1.00 91.06 110 LEU A C 1
ATOM 783 O O . LEU A 1 110 ? -6.853 -2.129 -10.532 1.00 91.06 110 LEU A O 1
ATOM 787 N N . VAL A 1 111 ? -7.015 -0.105 -9.574 1.00 95.19 111 VAL A N 1
ATOM 788 C CA . VAL A 1 111 ? -6.458 0.663 -10.691 1.00 95.19 111 VAL A CA 1
ATOM 789 C C . VAL A 1 111 ? -5.045 1.094 -10.325 1.00 95.19 111 VAL A C 1
ATOM 791 O O . VAL A 1 111 ? -4.831 1.703 -9.276 1.00 95.19 111 VAL A O 1
ATOM 794 N N . VAL A 1 112 ? -4.079 0.790 -11.188 1.00 97.25 112 VAL A N 1
ATOM 795 C CA . VAL A 1 112 ? -2.667 1.139 -11.000 1.00 97.25 112 VAL A CA 1
ATOM 796 C C . VAL A 1 112 ? -2.201 1.969 -12.183 1.00 97.25 112 VAL A C 1
ATOM 798 O O . VAL A 1 112 ? -2.286 1.515 -13.321 1.00 97.25 112 VAL A O 1
ATOM 801 N N . GLY A 1 113 ? -1.693 3.171 -11.919 1.00 97.31 113 GLY A N 1
ATOM 802 C CA . GLY A 1 113 ? -0.986 3.966 -12.921 1.00 97.31 113 GLY A CA 1
ATOM 803 C C . GLY A 1 113 ? 0.515 3.734 -12.803 1.00 97.31 113 GLY A C 1
ATOM 804 O O . GLY A 1 113 ? 1.089 3.929 -11.724 1.00 97.31 113 GLY A O 1
ATOM 805 N N . PHE A 1 114 ? 1.145 3.323 -13.899 1.00 96.31 114 PHE A N 1
ATOM 806 C CA . 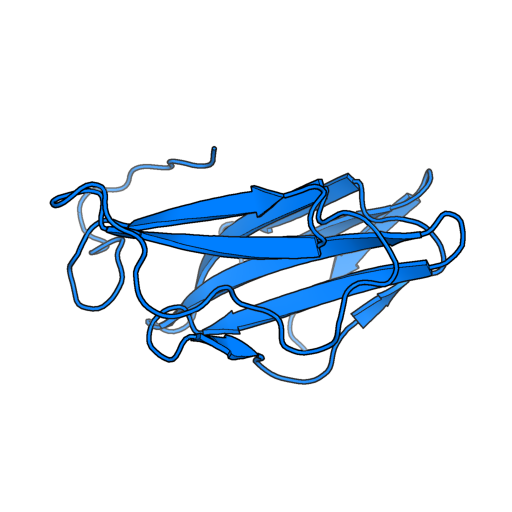PHE A 1 114 ? 2.566 2.989 -13.950 1.00 96.31 114 PHE A CA 1
ATOM 807 C C . PHE A 1 114 ? 3.175 3.449 -15.273 1.00 96.31 114 PHE A C 1
ATOM 809 O O . PHE A 1 114 ? 2.550 3.319 -16.322 1.00 96.31 114 PHE A O 1
ATOM 816 N N . GLY A 1 115 ? 4.380 4.020 -15.246 1.00 93.12 115 GLY A N 1
ATOM 817 C CA . GLY A 1 115 ? 4.971 4.628 -16.442 1.00 93.12 115 GLY A CA 1
ATOM 818 C C . GLY A 1 115 ? 3.997 5.597 -17.137 1.00 93.12 115 GLY A C 1
ATOM 819 O O . GLY A 1 115 ? 3.627 6.624 -16.572 1.00 93.12 115 GLY A O 1
ATOM 820 N N . ARG A 1 116 ? 3.567 5.262 -18.363 1.00 94.62 116 ARG A N 1
ATOM 821 C CA . ARG A 1 116 ? 2.530 5.995 -19.127 1.00 94.62 116 ARG A CA 1
ATOM 822 C C . ARG A 1 116 ? 1.247 5.183 -19.344 1.00 94.62 116 ARG A C 1
ATOM 824 O O . ARG A 1 116 ? 0.435 5.534 -20.195 1.00 94.62 116 ARG A O 1
ATOM 831 N N . GLU A 1 117 ? 1.086 4.098 -18.602 1.00 95.81 117 GLU A N 1
ATOM 832 C CA . GLU A 1 117 ? 0.029 3.108 -18.766 1.00 95.81 117 GLU A CA 1
ATOM 833 C C . GLU A 1 117 ? -0.837 2.993 -17.504 1.00 95.81 117 GLU A C 1
ATOM 835 O O . GLU A 1 117 ? -0.511 3.503 -16.425 1.00 95.81 117 GLU A O 1
ATOM 840 N N . ILE A 1 118 ? -1.977 2.320 -17.658 1.00 95.81 118 ILE A N 1
ATOM 841 C CA . ILE A 1 118 ? -2.910 2.012 -16.576 1.00 95.81 118 ILE A CA 1
ATOM 842 C C . ILE A 1 118 ? -3.242 0.522 -16.641 1.00 95.81 118 ILE A C 1
ATOM 844 O O . ILE A 1 118 ? -3.568 0.002 -17.706 1.00 95.81 118 ILE A O 1
ATOM 848 N N . ALA A 1 119 ? -3.209 -0.149 -15.491 1.00 94.19 119 ALA A N 1
ATOM 849 C CA . ALA A 1 119 ? -3.724 -1.502 -15.317 1.00 94.19 119 ALA A CA 1
ATOM 850 C C . ALA A 1 119 ? -4.982 -1.454 -14.451 1.00 94.19 119 ALA A C 1
ATOM 852 O O . ALA A 1 119 ? -5.010 -0.778 -13.421 1.00 94.19 119 ALA A O 1
ATOM 853 N N . VAL A 1 120 ? -6.011 -2.199 -14.855 1.00 94.25 120 VAL A N 1
ATOM 854 C CA . VAL A 1 120 ? -7.215 -2.428 -14.052 1.00 94.25 120 VAL A CA 1
ATOM 855 C C . VAL A 1 120 ? -7.259 -3.904 -13.699 1.00 94.25 120 VAL A C 1
ATOM 857 O O . VAL A 1 120 ? -7.381 -4.762 -14.569 1.00 94.25 120 VAL A O 1
ATOM 860 N N . LEU A 1 121 ? -7.136 -4.189 -12.411 1.00 87.12 121 LEU A N 1
ATOM 861 C CA . LEU A 1 121 ? -7.113 -5.531 -11.860 1.00 87.12 121 LEU A CA 1
ATOM 862 C C . LEU A 1 121 ? -8.462 -5.797 -11.211 1.00 87.12 121 LEU A C 1
ATOM 864 O O . LEU A 1 121 ? -8.966 -5.009 -10.406 1.00 87.12 121 LEU A O 1
ATOM 868 N N . THR A 1 122 ? -9.041 -6.928 -11.578 1.00 83.75 122 THR A N 1
ATOM 869 C CA . THR A 1 122 ? -10.291 -7.418 -11.009 1.00 83.75 122 THR A CA 1
ATOM 870 C C . THR A 1 122 ? -9.994 -8.696 -10.242 1.00 83.75 122 THR A C 1
ATOM 872 O O . THR A 1 122 ? -9.031 -9.398 -10.553 1.00 83.75 122 THR A O 1
ATOM 875 N N . ARG A 1 123 ? -10.780 -8.972 -9.202 1.00 68.94 123 ARG A N 1
ATOM 876 C CA . ARG A 1 123 ? -10.732 -10.275 -8.542 1.00 68.94 123 ARG A CA 1
ATOM 877 C C . ARG A 1 123 ? -11.332 -11.309 -9.495 1.00 68.94 123 ARG A C 1
ATOM 879 O O . ARG A 1 123 ? -12.419 -11.070 -10.019 1.00 68.94 123 ARG A O 1
ATOM 886 N N . CYS A 1 124 ? -10.596 -12.388 -9.738 1.00 54.94 1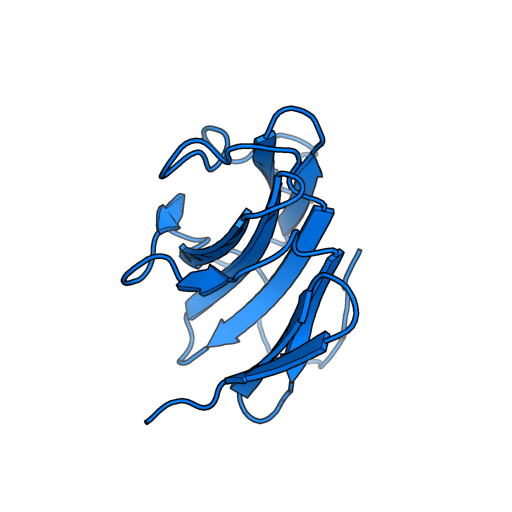24 CYS A N 1
ATOM 887 C CA . CYS A 1 124 ? -11.069 -13.547 -10.491 1.00 54.94 124 CYS A CA 1
ATOM 888 C C . CYS A 1 124 ? -11.990 -14.411 -9.627 1.00 54.94 124 CYS A C 1
ATOM 890 O O . CYS A 1 124 ? -11.708 -14.509 -8.409 1.00 54.94 124 CYS A O 1
#

Sequence (124 aa):
MAVDGGADARWGVDGRPVAVTSSNDKTVRVWDLTTGWPVGEPLTGGRYSGAVNAVATAVVDGRPVAVTGGGGENVGEVRVWDLTTGRPLGAELVLPAAVHTVVITSDGRLVVGFGREIAVLTRC